Protein AF-A0A418MS48-F1 (afdb_monomer_lite)

Organism: NCBI:txid1894971

pLDDT: mean 90.33, std 14.95, range [36.72, 98.81]

Radius of gyration: 16.17 Å; chains: 1; bounding box: 48×40×37 Å

Structure (mmCIF, N/CA/C/O backbone):
data_AF-A0A418MS48-F1
#
_entry.id   AF-A0A418MS48-F1
#
loop_
_atom_site.group_PDB
_atom_site.id
_atom_site.type_symbol
_atom_site.label_atom_id
_atom_site.label_alt_id
_atom_site.label_comp_id
_atom_site.label_asym_id
_atom_site.label_entity_id
_atom_site.label_seq_id
_atom_site.pdbx_PDB_ins_code
_atom_site.Cartn_x
_atom_site.Cartn_y
_atom_site.Cartn_z
_atom_site.occupancy
_atom_site.B_iso_or_equiv
_atom_site.auth_seq_id
_atom_site.auth_comp_id
_atom_site.auth_asym_id
_atom_site.auth_atom_id
_atom_site.pdbx_PDB_model_num
ATOM 1 N N . MET A 1 1 ? -34.625 -25.930 -2.093 1.00 41.94 1 MET A N 1
ATOM 2 C CA . MET A 1 1 ? -34.255 -24.844 -1.168 1.00 41.94 1 MET A CA 1
ATOM 3 C C . MET A 1 1 ? -33.073 -25.351 -0.365 1.00 41.94 1 MET A C 1
ATOM 5 O O . MET A 1 1 ? -33.267 -26.166 0.522 1.00 41.94 1 MET A O 1
ATOM 9 N N . ALA A 1 2 ? -31.863 -24.991 -0.777 1.00 36.72 2 ALA A N 1
ATOM 10 C CA . ALA A 1 2 ? -30.638 -25.277 -0.045 1.00 36.72 2 ALA A CA 1
ATOM 11 C C . ALA A 1 2 ? -29.883 -23.952 0.003 1.00 36.72 2 ALA A C 1
ATOM 13 O O . ALA A 1 2 ? -29.543 -23.400 -1.042 1.00 36.72 2 ALA A O 1
ATOM 14 N N . VAL A 1 3 ? -29.773 -23.392 1.202 1.00 46.62 3 VAL A N 1
ATOM 15 C CA . VAL A 1 3 ? -28.839 -22.312 1.496 1.00 46.62 3 VAL A CA 1
ATOM 16 C C . VAL A 1 3 ? -27.505 -23.007 1.723 1.00 46.62 3 VAL A C 1
ATOM 18 O O . VAL A 1 3 ? -27.373 -23.801 2.649 1.00 46.62 3 VAL A O 1
ATOM 21 N N . GLU A 1 4 ? -26.568 -22.831 0.798 1.00 45.19 4 GLU A N 1
ATOM 22 C CA . GLU A 1 4 ? -25.198 -23.267 1.027 1.00 45.19 4 GLU A CA 1
ATOM 23 C C . GLU A 1 4 ? -24.602 -22.279 2.026 1.00 45.19 4 GLU A C 1
ATOM 25 O O . GLU A 1 4 ? -24.414 -21.103 1.714 1.00 45.19 4 GLU A O 1
ATOM 30 N N . ASP A 1 5 ? -24.415 -22.752 3.260 1.00 46.22 5 ASP A N 1
ATOM 31 C CA . ASP A 1 5 ? -23.626 -22.074 4.277 1.00 46.22 5 ASP A CA 1
ATOM 32 C C . ASP A 1 5 ? -22.228 -21.844 3.702 1.00 46.22 5 ASP A C 1
ATOM 34 O O . ASP A 1 5 ? -21.408 -22.759 3.587 1.00 46.22 5 ASP A O 1
ATOM 38 N N . ASP A 1 6 ? -22.003 -20.603 3.283 1.00 48.66 6 ASP A N 1
ATOM 39 C CA . ASP A 1 6 ? -20.732 -20.085 2.815 1.00 48.66 6 ASP A CA 1
ATOM 40 C C . ASP A 1 6 ? -19.738 -20.250 3.970 1.00 48.66 6 ASP A C 1
ATOM 42 O O . ASP A 1 6 ? -19.761 -19.519 4.967 1.00 48.66 6 ASP A O 1
ATOM 46 N N . VAL A 1 7 ? -18.915 -21.295 3.889 1.00 50.78 7 VAL A N 1
ATOM 47 C CA . VAL A 1 7 ? -17.804 -21.511 4.807 1.00 50.78 7 VAL A CA 1
ATOM 48 C C . VAL A 1 7 ? -16.913 -20.290 4.658 1.00 50.78 7 VAL A C 1
ATOM 50 O O . VAL A 1 7 ? -16.130 -20.198 3.712 1.00 50.78 7 VAL A O 1
ATOM 53 N N . VAL A 1 8 ? -17.042 -19.343 5.590 1.00 50.41 8 VAL A N 1
ATOM 54 C CA . VAL A 1 8 ? -16.130 -18.211 5.718 1.00 50.41 8 VAL A CA 1
ATOM 55 C C . VAL A 1 8 ? -14.737 -18.803 5.866 1.00 50.41 8 VAL A C 1
ATOM 57 O O . VAL A 1 8 ? -14.341 -19.294 6.921 1.00 50.41 8 VAL A O 1
ATOM 60 N N . SER A 1 9 ? -14.029 -18.809 4.744 1.00 45.00 9 SER A N 1
ATOM 61 C CA . SER A 1 9 ? -12.642 -19.191 4.582 1.00 45.00 9 SER A CA 1
ATOM 62 C C . SER A 1 9 ? -11.825 -18.430 5.626 1.00 45.00 9 SER A C 1
ATOM 64 O O . SER A 1 9 ? -11.515 -17.256 5.455 1.00 45.00 9 SER A O 1
ATOM 66 N N . THR A 1 10 ? -11.480 -19.088 6.735 1.00 51.47 10 THR A N 1
ATOM 67 C CA . THR A 1 10 ? -10.640 -18.542 7.819 1.00 51.47 10 THR A CA 1
ATOM 68 C C . THR A 1 10 ? -9.169 -18.422 7.409 1.00 51.47 10 THR A C 1
ATOM 70 O O . THR A 1 10 ? -8.277 -18.289 8.250 1.00 51.47 10 THR A O 1
ATOM 73 N N . PHE A 1 11 ? -8.883 -18.474 6.108 1.00 58.81 11 PHE A N 1
ATOM 74 C CA . PHE A 1 11 ? -7.546 -18.285 5.587 1.00 58.81 11 PHE A CA 1
ATOM 75 C C . PHE A 1 11 ? -7.120 -16.842 5.849 1.00 58.81 11 PHE A C 1
ATOM 77 O O . PHE A 1 11 ? -7.813 -15.890 5.495 1.00 58.81 11 PHE A O 1
ATOM 84 N N . ALA A 1 12 ? -5.954 -16.683 6.477 1.00 71.31 12 ALA A N 1
ATOM 85 C CA . ALA A 1 12 ? -5.342 -15.376 6.645 1.00 71.31 12 ALA A CA 1
ATOM 86 C C . ALA A 1 12 ? -5.249 -14.682 5.278 1.00 71.31 12 ALA A C 1
ATOM 88 O O . ALA A 1 12 ? -4.674 -15.239 4.340 1.00 71.31 12 ALA A O 1
ATOM 89 N N . ILE A 1 13 ? -5.785 -13.460 5.184 1.00 89.06 13 ILE A N 1
ATOM 90 C CA . ILE A 1 13 ? -5.845 -12.686 3.933 1.00 89.06 13 ILE A CA 1
ATOM 91 C C . ILE A 1 13 ? -4.447 -12.535 3.308 1.00 89.06 13 ILE A C 1
ATOM 93 O O . ILE A 1 13 ? -4.293 -12.496 2.086 1.00 89.06 13 ILE A O 1
ATOM 97 N N . TRP A 1 14 ? -3.408 -12.489 4.147 1.00 96.00 14 TRP A N 1
ATOM 98 C CA . TRP A 1 14 ? -2.008 -12.424 3.739 1.00 96.00 14 TRP A CA 1
ATOM 99 C C . TRP A 1 14 ? -1.265 -13.713 4.074 1.00 96.00 14 TRP A C 1
ATOM 101 O O . TRP A 1 14 ? -1.301 -14.193 5.210 1.00 96.00 14 TRP A O 1
ATOM 111 N N . ALA A 1 15 ? -0.502 -14.224 3.106 1.00 95.88 15 ALA A N 1
ATOM 112 C CA . ALA A 1 15 ? 0.359 -15.374 3.331 1.00 95.88 15 ALA A CA 1
ATOM 113 C C . ALA A 1 15 ? 1.467 -15.052 4.348 1.00 95.88 15 ALA A C 1
ATOM 115 O O . ALA A 1 15 ? 2.024 -13.952 4.378 1.00 95.88 15 ALA A O 1
ATOM 116 N N . ALA A 1 16 ? 1.830 -16.044 5.164 1.00 94.56 16 ALA A N 1
ATOM 117 C CA . ALA A 1 16 ? 2.825 -15.871 6.216 1.00 94.56 16 ALA A CA 1
ATOM 118 C C . ALA A 1 16 ? 4.185 -15.403 5.668 1.00 94.56 16 ALA A C 1
ATOM 120 O O . ALA A 1 16 ? 4.686 -15.930 4.669 1.00 94.56 16 ALA A O 1
ATOM 121 N N . CYS A 1 17 ? 4.812 -14.462 6.369 1.00 95.94 17 CYS A N 1
ATOM 122 C CA . CYS A 1 17 ? 6.149 -13.967 6.071 1.00 95.94 17 CYS A CA 1
ATOM 123 C C . CYS A 1 17 ? 6.954 -13.825 7.369 1.00 95.94 17 CYS A C 1
ATOM 125 O O . CYS A 1 17 ? 6.790 -12.851 8.104 1.00 95.94 17 CYS A O 1
ATOM 127 N N . GLY A 1 18 ? 7.789 -14.823 7.668 1.00 91.94 18 GLY A N 1
ATOM 128 C CA . GLY A 1 18 ? 8.686 -14.823 8.827 1.00 91.94 18 GLY A CA 1
ATOM 129 C C . GLY A 1 18 ? 10.006 -14.113 8.530 1.00 91.94 18 GLY A C 1
ATOM 130 O O . GLY A 1 18 ? 10.244 -13.689 7.404 1.00 91.94 18 GLY A O 1
ATOM 131 N N . ILE A 1 19 ? 10.898 -14.001 9.515 1.00 89.44 19 ILE A N 1
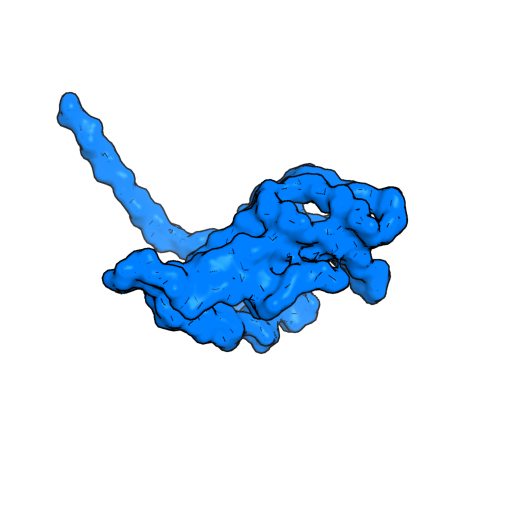ATOM 132 C CA . ILE A 1 19 ? 12.186 -13.291 9.366 1.00 89.44 19 ILE A CA 1
ATOM 133 C C . ILE A 1 19 ? 13.095 -13.955 8.315 1.00 89.44 19 ILE A C 1
ATOM 135 O O . ILE A 1 19 ? 13.715 -13.256 7.523 1.00 89.44 19 ILE A O 1
ATOM 139 N N . LEU A 1 20 ? 13.111 -15.290 8.256 1.00 93.50 20 LEU A N 1
ATOM 140 C CA . LEU A 1 20 ? 13.964 -16.071 7.345 1.00 93.50 20 LEU A CA 1
ATOM 141 C C . LEU A 1 20 ? 13.296 -16.430 6.010 1.00 93.50 20 LEU A C 1
ATOM 143 O O . LEU A 1 20 ? 13.895 -17.093 5.172 1.00 93.50 20 LEU A O 1
ATOM 147 N N . THR A 1 21 ? 12.032 -16.048 5.814 1.00 97.06 21 THR A N 1
ATOM 148 C CA . THR A 1 21 ? 11.315 -16.347 4.570 1.00 97.06 21 THR A CA 1
ATOM 149 C C . THR A 1 21 ? 11.987 -15.653 3.378 1.00 97.06 21 THR A C 1
ATOM 151 O O . THR A 1 21 ? 12.516 -14.553 3.517 1.00 97.06 21 THR A O 1
ATOM 154 N N . ASP A 1 22 ? 11.954 -16.261 2.195 1.00 97.88 22 ASP A N 1
ATOM 155 C CA . ASP A 1 22 ? 12.503 -15.630 0.994 1.00 97.88 22 ASP A CA 1
ATOM 156 C C . ASP A 1 22 ? 11.914 -14.222 0.759 1.00 97.88 22 ASP A C 1
ATOM 158 O O . ASP A 1 22 ? 10.706 -14.003 0.896 1.00 97.88 22 ASP A O 1
ATOM 162 N N . ASN A 1 23 ? 12.766 -13.257 0.396 1.00 98.25 23 ASN A N 1
ATOM 163 C CA . ASN A 1 23 ? 12.368 -11.857 0.203 1.00 98.25 23 ASN A CA 1
ATOM 164 C C . ASN A 1 23 ? 11.360 -11.691 -0.942 1.00 98.25 23 ASN A C 1
ATOM 166 O O . ASN A 1 23 ? 10.565 -10.747 -0.942 1.00 98.25 23 ASN A O 1
ATOM 170 N N . HIS A 1 24 ? 11.381 -12.591 -1.922 1.00 98.12 24 HIS A N 1
ATOM 171 C CA . HIS A 1 24 ? 10.518 -12.545 -3.088 1.00 98.12 24 HIS A CA 1
ATOM 172 C C . HIS A 1 24 ? 9.254 -13.396 -2.956 1.00 98.12 24 HIS A C 1
ATOM 174 O O . HIS A 1 24 ? 8.403 -13.313 -3.851 1.00 98.12 24 HIS A O 1
ATOM 180 N N . LYS A 1 25 ? 9.079 -14.128 -1.845 1.00 98.38 25 LYS A N 1
ATOM 181 C CA . LYS A 1 25 ? 7.838 -14.849 -1.552 1.00 98.38 25 LYS A CA 1
ATOM 182 C C . LYS A 1 25 ? 6.651 -13.888 -1.602 1.00 98.38 25 LYS A C 1
ATOM 184 O O . LYS A 1 25 ? 6.660 -12.828 -0.970 1.00 98.38 25 LYS A O 1
ATOM 189 N N . LEU A 1 26 ? 5.622 -14.281 -2.347 1.00 98.38 26 LEU A N 1
ATOM 190 C CA . LEU A 1 26 ? 4.363 -13.556 -2.424 1.00 98.38 26 LEU A CA 1
ATOM 191 C C . LEU A 1 26 ? 3.635 -13.609 -1.073 1.00 98.38 26 LEU A C 1
ATOM 193 O O . LEU A 1 26 ? 3.459 -14.680 -0.494 1.00 98.38 26 LEU A O 1
ATOM 197 N N . VAL A 1 27 ? 3.207 -12.441 -0.601 1.00 98.31 27 VAL A N 1
ATOM 198 C CA . VAL A 1 27 ? 2.328 -12.282 0.565 1.00 98.31 27 VAL A CA 1
ATOM 199 C C . VAL A 1 27 ? 0.890 -12.108 0.096 1.00 98.31 27 VAL A C 1
ATOM 201 O O . VAL A 1 27 ? -0.006 -12.791 0.587 1.00 98.31 27 VAL A O 1
ATOM 204 N N . ARG A 1 28 ? 0.682 -11.214 -0.876 1.00 98.31 28 ARG A N 1
ATOM 205 C CA . ARG A 1 28 ? -0.629 -10.890 -1.442 1.00 98.31 28 ARG A CA 1
ATOM 206 C C . ARG A 1 28 ? -0.472 -10.247 -2.819 1.00 98.31 28 ARG A C 1
ATOM 208 O O . ARG A 1 28 ? 0.443 -9.455 -3.033 1.00 98.31 28 ARG A O 1
ATOM 215 N N . ALA A 1 29 ? -1.366 -10.570 -3.744 1.00 98.25 29 ALA A N 1
ATOM 216 C CA . ALA A 1 29 ? -1.481 -9.905 -5.040 1.00 98.25 29 ALA A CA 1
ATOM 217 C C . ALA A 1 29 ? -2.718 -8.998 -5.051 1.00 98.25 29 ALA A C 1
ATOM 219 O O . ALA A 1 29 ? -3.772 -9.420 -4.583 1.00 98.25 29 ALA A O 1
ATOM 220 N N . PHE A 1 30 ? -2.602 -7.790 -5.600 1.00 98.44 30 PHE A N 1
ATOM 221 C CA . PHE A 1 30 ? -3.685 -6.807 -5.686 1.00 98.44 30 PHE A CA 1
ATOM 222 C C . PHE A 1 30 ? -3.923 -6.386 -7.132 1.00 98.44 30 PHE A C 1
ATOM 224 O O . PHE A 1 30 ? -2.969 -6.109 -7.864 1.00 98.44 30 PHE A O 1
ATOM 231 N N . SER A 1 31 ? -5.189 -6.282 -7.529 1.00 97.88 31 SER A N 1
ATOM 232 C CA . SER A 1 31 ? -5.568 -5.625 -8.780 1.00 97.88 31 SER A CA 1
ATOM 233 C C . SER A 1 31 ? -5.277 -4.129 -8.692 1.00 97.88 31 SER A C 1
ATOM 235 O O . SER A 1 31 ? -5.515 -3.496 -7.667 1.00 97.88 31 SER A O 1
ATOM 237 N N . ARG A 1 32 ? -4.754 -3.558 -9.774 1.00 96.62 32 ARG A N 1
ATOM 238 C CA . ARG A 1 32 ? -4.337 -2.160 -9.861 1.00 96.62 32 ARG A CA 1
ATOM 239 C C . ARG A 1 32 ? -4.824 -1.538 -11.167 1.00 96.62 32 ARG A C 1
ATOM 241 O O . ARG A 1 32 ? -4.600 -2.091 -12.247 1.00 96.62 32 ARG A O 1
ATOM 248 N N . LYS A 1 33 ? -5.418 -0.350 -11.075 1.00 94.44 33 LYS A N 1
ATOM 249 C CA . LYS A 1 33 ? -5.754 0.512 -12.215 1.00 94.44 33 LYS A CA 1
ATOM 250 C C . LYS A 1 33 ? -4.484 1.077 -12.861 1.00 94.44 33 LYS A C 1
ATOM 252 O O . LYS A 1 33 ? -3.418 1.128 -12.252 1.00 94.44 33 LYS A O 1
ATOM 257 N N . ALA A 1 34 ? -4.569 1.511 -14.114 1.00 90.69 34 ALA A N 1
ATOM 258 C CA . ALA A 1 34 ? -3.430 2.168 -14.746 1.00 90.69 34 ALA A CA 1
ATOM 259 C C . ALA A 1 34 ? -3.070 3.467 -13.996 1.00 90.69 34 ALA A C 1
ATOM 261 O O . ALA A 1 34 ? -3.952 4.286 -13.735 1.00 90.69 34 ALA A O 1
ATOM 262 N N . ALA A 1 35 ? -1.784 3.682 -13.696 1.00 86.12 35 ALA A N 1
ATOM 263 C CA . ALA A 1 35 ? -1.295 4.986 -13.265 1.00 86.12 35 ALA A CA 1
ATOM 264 C C . ALA A 1 35 ? -1.203 5.889 -14.490 1.00 86.12 35 ALA A C 1
ATOM 266 O O . ALA A 1 35 ? -0.235 5.831 -15.250 1.00 86.12 35 ALA A O 1
ATOM 267 N N . ARG A 1 36 ? -2.210 6.735 -14.681 1.00 75.19 36 ARG A N 1
ATOM 268 C CA . ARG A 1 36 ? -2.061 7.937 -15.498 1.00 75.19 36 ARG A CA 1
ATOM 269 C C . ARG A 1 36 ? -1.662 9.040 -14.531 1.00 75.19 36 ARG A C 1
ATOM 271 O O . ARG A 1 36 ? -2.427 9.367 -13.630 1.00 75.19 36 ARG A O 1
ATOM 278 N N . THR A 1 37 ? -0.427 9.507 -14.633 1.00 64.00 37 THR A N 1
ATOM 279 C CA . THR A 1 37 ? 0.091 10.513 -13.708 1.00 64.00 37 THR A CA 1
ATOM 280 C C . THR A 1 37 ? -0.527 11.865 -14.045 1.00 64.00 37 THR A C 1
ATOM 282 O O . THR A 1 37 ? -0.669 12.219 -15.213 1.00 64.00 37 THR A O 1
ATOM 285 N N . THR A 1 38 ? -0.888 12.639 -13.023 1.00 61.00 38 THR A N 1
ATOM 286 C CA . THR A 1 38 ? -1.209 14.068 -13.194 1.00 61.00 38 THR A CA 1
ATOM 287 C C . THR A 1 38 ? 0.052 14.938 -13.189 1.00 61.00 38 THR A C 1
ATOM 289 O O . THR A 1 38 ? -0.001 16.121 -13.503 1.00 61.00 38 THR A O 1
ATOM 292 N N . SER A 1 39 ? 1.187 14.357 -12.795 1.00 53.91 39 SER A N 1
ATOM 293 C CA . SER A 1 39 ? 2.498 14.991 -12.693 1.00 53.91 39 SER A CA 1
ATOM 294 C C . SER A 1 39 ? 3.594 13.938 -12.916 1.00 53.91 39 SER A C 1
ATOM 296 O O . SER A 1 39 ? 3.690 12.964 -12.167 1.00 53.91 39 SER A O 1
ATOM 298 N N . GLY A 1 40 ? 4.404 14.093 -13.969 1.00 57.31 40 GLY A N 1
ATOM 299 C CA . GLY A 1 40 ? 5.544 13.215 -14.278 1.00 57.31 40 GLY A CA 1
ATOM 300 C C . GLY A 1 40 ? 5.734 12.937 -15.778 1.00 57.31 40 GLY A C 1
ATOM 301 O O . GLY A 1 40 ? 4.883 13.330 -16.575 1.00 57.31 40 GLY A O 1
ATOM 302 N N . PRO A 1 41 ? 6.841 12.274 -16.177 1.00 55.53 41 PRO A N 1
ATOM 303 C CA . PRO A 1 41 ? 7.104 11.920 -17.570 1.00 55.53 41 PRO A CA 1
ATOM 304 C C . PRO A 1 41 ? 6.012 10.995 -18.129 1.00 55.53 41 PRO A C 1
ATOM 306 O O . PRO A 1 41 ? 5.432 10.216 -17.364 1.00 55.53 41 PRO A O 1
ATOM 309 N N . PRO A 1 42 ? 5.745 11.031 -19.447 1.00 52.19 42 PRO A N 1
ATOM 310 C CA . PRO A 1 42 ? 4.831 10.099 -20.091 1.00 52.19 42 PRO A CA 1
ATOM 311 C C . PRO A 1 42 ? 5.378 8.673 -19.969 1.00 52.19 42 PRO A C 1
ATOM 313 O O . PRO A 1 42 ? 6.263 8.236 -20.694 1.00 52.19 42 PRO A O 1
ATOM 316 N N . GLY A 1 43 ? 4.837 7.955 -18.998 1.00 59.31 43 GLY A N 1
ATOM 317 C CA . GLY A 1 43 ? 5.103 6.560 -18.715 1.00 59.31 43 GLY A CA 1
ATOM 318 C C . GLY A 1 43 ? 3.992 6.125 -17.786 1.00 59.31 43 GLY A C 1
ATOM 319 O O . GLY A 1 43 ? 4.003 6.445 -16.599 1.00 59.31 43 GLY A O 1
ATOM 320 N N . SER A 1 44 ? 2.950 5.507 -18.333 1.00 74.56 44 SER A N 1
ATOM 321 C CA . SER A 1 44 ? 1.861 5.002 -17.509 1.00 74.56 44 SER A CA 1
ATOM 322 C C . SER A 1 44 ? 2.256 3.646 -16.958 1.00 74.56 44 SER A C 1
ATOM 324 O O . SER A 1 44 ? 2.577 2.742 -17.732 1.00 74.56 44 SER A O 1
ATOM 326 N N . LEU A 1 45 ? 2.156 3.464 -15.645 1.00 87.56 45 LEU A N 1
ATOM 327 C CA . LEU A 1 45 ? 2.119 2.123 -15.083 1.00 87.56 45 LEU A CA 1
ATOM 328 C C . LEU A 1 45 ? 0.827 1.468 -15.597 1.00 87.56 45 LEU A C 1
ATOM 330 O O . LEU A 1 45 ? -0.253 1.964 -15.267 1.00 87.56 45 LEU A O 1
ATOM 334 N N . PRO A 1 46 ? 0.872 0.405 -16.416 1.00 90.12 46 PRO A N 1
ATOM 335 C CA . PRO A 1 46 ? -0.350 -0.177 -16.945 1.00 90.12 46 PRO A CA 1
ATOM 336 C C . PRO A 1 46 ? -1.186 -0.787 -15.817 1.00 90.12 46 PRO A C 1
ATOM 338 O O . PRO A 1 46 ? -0.667 -1.159 -14.749 1.00 90.12 46 PRO A O 1
ATOM 341 N N . ALA A 1 47 ? -2.486 -0.908 -16.087 1.00 93.75 47 ALA A N 1
ATOM 342 C CA . ALA A 1 47 ? -3.367 -1.715 -15.260 1.00 93.75 47 ALA A CA 1
ATOM 343 C C . ALA A 1 47 ? -2.840 -3.158 -15.195 1.00 93.75 47 ALA A C 1
ATOM 345 O O . ALA A 1 47 ? -2.136 -3.622 -16.097 1.00 93.75 47 ALA A O 1
ATOM 346 N N . GLY A 1 48 ? -3.143 -3.854 -14.109 1.00 95.56 48 GLY A N 1
ATOM 347 C CA . GLY A 1 48 ? -2.692 -5.224 -13.895 1.00 95.56 48 GLY A CA 1
ATOM 348 C C . GLY A 1 48 ? -2.554 -5.533 -12.416 1.00 95.56 48 GLY A C 1
ATOM 349 O O . GLY A 1 48 ? -3.329 -5.042 -11.604 1.00 95.56 48 GLY A O 1
ATOM 350 N N . THR A 1 49 ? -1.552 -6.330 -12.063 1.00 97.69 49 THR A N 1
ATOM 351 C CA . THR A 1 49 ? -1.348 -6.791 -10.687 1.00 97.69 49 THR A CA 1
ATOM 352 C C . THR A 1 49 ? -0.138 -6.119 -10.044 1.00 97.69 49 THR A C 1
ATOM 354 O O . THR A 1 49 ? 0.923 -5.997 -10.664 1.00 97.69 49 THR A O 1
ATOM 357 N N . SER A 1 50 ? -0.293 -5.716 -8.783 1.00 98.44 50 SER A N 1
ATOM 358 C CA . SER A 1 50 ? 0.807 -5.366 -7.883 1.00 98.44 50 SER A CA 1
ATOM 359 C C . SER A 1 50 ? 0.990 -6.452 -6.836 1.00 98.44 50 SER A C 1
ATOM 361 O O . SER A 1 50 ? 0.028 -6.853 -6.184 1.00 98.44 50 SER A O 1
ATOM 363 N N . ASN A 1 51 ? 2.226 -6.885 -6.618 1.00 98.62 51 ASN A N 1
ATOM 364 C CA . ASN A 1 51 ? 2.526 -7.909 -5.622 1.00 98.62 51 ASN A CA 1
ATOM 365 C C . ASN A 1 51 ? 3.096 -7.278 -4.353 1.00 98.62 51 ASN A C 1
ATOM 367 O O . ASN A 1 51 ? 4.123 -6.597 -4.398 1.00 98.62 51 ASN A O 1
ATOM 371 N N . LEU A 1 52 ? 2.474 -7.557 -3.211 1.00 98.75 52 LEU A N 1
ATOM 372 C CA . LEU A 1 52 ? 3.115 -7.432 -1.913 1.00 98.75 52 LEU A CA 1
ATOM 373 C C . LEU A 1 52 ? 3.940 -8.697 -1.693 1.00 98.75 52 LEU A C 1
ATOM 375 O O . LEU A 1 52 ? 3.398 -9.795 -1.564 1.00 98.75 52 LEU A O 1
ATOM 379 N N . LYS A 1 53 ? 5.261 -8.547 -1.685 1.00 98.69 53 LYS A N 1
ATOM 380 C CA . LYS A 1 53 ? 6.195 -9.628 -1.357 1.00 98.69 53 LYS A CA 1
ATOM 381 C C . LYS A 1 53 ? 6.708 -9.455 0.067 1.00 98.69 53 LYS A C 1
ATOM 383 O O . LYS A 1 53 ? 6.579 -8.373 0.644 1.00 98.69 53 LYS A O 1
ATOM 388 N N . CYS A 1 54 ? 7.316 -10.506 0.607 1.00 98.50 54 CYS A N 1
ATOM 389 C CA . CYS A 1 54 ? 7.944 -10.486 1.926 1.00 98.50 54 CYS A CA 1
ATOM 390 C C . CYS A 1 54 ? 8.856 -9.267 2.118 1.00 98.50 54 CYS A C 1
ATOM 392 O O . CYS A 1 54 ? 8.739 -8.543 3.108 1.00 98.50 54 CYS A O 1
ATOM 394 N N . GLY A 1 55 ? 9.702 -9.000 1.126 1.00 98.19 55 GLY A N 1
ATOM 395 C CA . GLY A 1 55 ? 10.526 -7.806 1.069 1.00 98.19 55 GLY A CA 1
ATOM 396 C C . GLY A 1 55 ? 11.644 -7.788 2.103 1.00 98.19 55 GLY A C 1
ATOM 397 O O . GLY A 1 55 ? 12.125 -8.826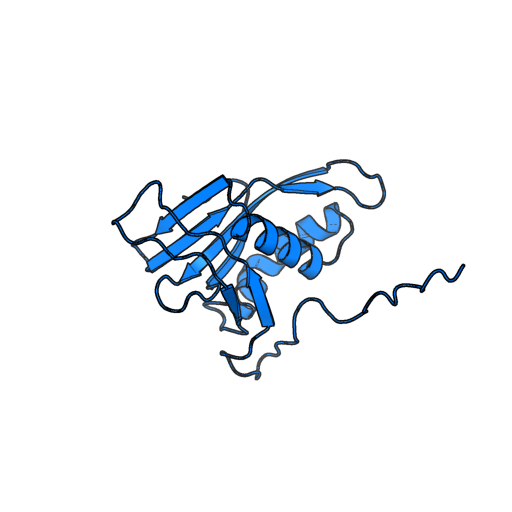 2.540 1.00 98.19 55 GLY A O 1
ATOM 398 N N . SER A 1 56 ? 12.077 -6.603 2.501 1.00 97.94 56 SER A N 1
ATOM 399 C CA . SER A 1 56 ? 13.059 -6.397 3.566 1.00 97.94 56 SER A CA 1
ATOM 400 C C . SER A 1 56 ? 12.608 -5.249 4.462 1.00 97.94 56 SER A C 1
ATOM 402 O O . SER A 1 56 ? 11.529 -4.695 4.296 1.00 97.94 56 SER A O 1
ATOM 404 N N . GLU A 1 57 ? 13.442 -4.826 5.400 1.00 96.88 57 GLU A N 1
ATOM 405 C CA . GLU A 1 57 ? 13.167 -3.619 6.184 1.00 96.88 57 GLU A CA 1
ATOM 406 C C . GLU A 1 57 ? 13.040 -2.340 5.337 1.00 96.88 57 GLU A C 1
ATOM 408 O O . GLU A 1 57 ? 12.537 -1.330 5.828 1.00 96.88 57 GLU A O 1
ATOM 413 N N . LYS A 1 58 ? 13.491 -2.373 4.074 1.00 96.88 58 LYS A N 1
ATOM 414 C CA . LYS A 1 58 ? 13.473 -1.239 3.138 1.00 96.88 58 LYS A CA 1
ATOM 415 C C . LYS A 1 58 ? 12.322 -1.281 2.126 1.00 96.88 58 LYS A C 1
ATOM 417 O O . LYS A 1 58 ? 12.084 -0.272 1.474 1.00 96.88 58 LYS A O 1
ATOM 422 N N . TRP A 1 59 ? 11.646 -2.420 1.946 1.00 98.25 59 TRP A N 1
ATOM 423 C CA . TRP A 1 59 ? 10.516 -2.545 1.016 1.00 98.25 59 TRP A CA 1
ATOM 424 C C . TRP A 1 59 ? 9.609 -3.747 1.329 1.00 98.25 59 TRP A C 1
ATOM 426 O O . TRP A 1 59 ? 10.035 -4.706 1.962 1.00 98.25 59 TRP A O 1
ATOM 436 N N . GLY A 1 60 ? 8.376 -3.745 0.827 1.00 98.44 60 GLY A N 1
ATOM 437 C CA . GLY A 1 60 ? 7.438 -4.865 0.927 1.00 98.44 60 GLY A CA 1
ATOM 438 C C . GLY A 1 60 ? 6.824 -5.034 2.318 1.00 98.44 60 GLY A C 1
ATOM 439 O O . GLY A 1 60 ? 6.764 -4.098 3.115 1.00 98.44 60 GLY A O 1
ATOM 440 N N . TYR A 1 61 ? 6.345 -6.244 2.612 1.00 98.56 61 TYR A N 1
ATOM 441 C CA . TYR A 1 61 ? 5.614 -6.543 3.847 1.00 98.56 61 TYR A CA 1
ATOM 442 C C . TYR A 1 61 ? 6.432 -6.235 5.107 1.00 98.56 61 TYR A C 1
ATOM 444 O O . TYR A 1 61 ? 5.930 -5.593 6.026 1.00 98.56 61 TYR A O 1
ATOM 452 N N . ARG A 1 62 ? 7.709 -6.631 5.148 1.00 98.50 62 ARG A N 1
ATOM 453 C CA . ARG A 1 62 ? 8.575 -6.377 6.313 1.00 98.50 62 ARG A CA 1
ATOM 454 C C . ARG A 1 62 ? 8.802 -4.892 6.567 1.00 98.50 62 ARG A C 1
ATOM 456 O O . ARG A 1 62 ? 8.895 -4.491 7.721 1.00 98.50 62 ARG A O 1
ATOM 463 N N . HIS A 1 63 ? 8.843 -4.075 5.522 1.00 98.44 63 HIS A N 1
ATOM 464 C CA . HIS A 1 63 ? 8.948 -2.629 5.664 1.00 98.44 63 HIS A CA 1
ATOM 465 C C . HIS A 1 63 ? 7.667 -2.011 6.232 1.00 98.44 63 HIS A C 1
ATOM 467 O O . HIS A 1 63 ? 7.759 -1.152 7.108 1.00 98.44 63 HIS A O 1
ATOM 473 N N . ILE A 1 64 ? 6.492 -2.485 5.797 1.00 98.56 64 ILE A N 1
ATOM 474 C CA . ILE A 1 64 ? 5.198 -2.089 6.376 1.00 98.56 64 ILE A CA 1
ATOM 475 C C . ILE A 1 64 ? 5.159 -2.459 7.857 1.00 98.56 64 ILE A C 1
ATOM 477 O O . ILE A 1 64 ? 4.866 -1.612 8.692 1.00 98.56 64 ILE A O 1
ATOM 481 N N . VAL A 1 65 ? 5.516 -3.697 8.201 1.00 98.00 65 VAL A N 1
ATOM 482 C CA . VAL A 1 65 ? 5.529 -4.141 9.599 1.00 98.00 65 VAL A CA 1
ATOM 483 C C . VAL A 1 65 ? 6.512 -3.312 10.430 1.00 98.00 65 VAL A C 1
ATOM 485 O O . VAL A 1 65 ? 6.157 -2.826 11.497 1.00 98.00 65 VAL A O 1
ATOM 488 N N . LYS A 1 66 ? 7.734 -3.095 9.938 1.00 98.06 66 LYS A N 1
ATOM 489 C CA . LYS A 1 66 ? 8.762 -2.368 10.688 1.00 98.06 66 LYS A CA 1
ATOM 490 C C . LYS A 1 66 ? 8.408 -0.899 10.925 1.00 98.06 66 LYS A C 1
ATOM 492 O O . LYS A 1 66 ? 8.656 -0.397 12.014 1.00 98.06 66 LYS A O 1
ATOM 497 N N . ASN A 1 67 ? 7.879 -0.207 9.916 1.00 98.44 67 ASN A N 1
ATOM 498 C CA . ASN A 1 67 ? 7.757 1.256 9.951 1.00 98.44 67 ASN A CA 1
ATOM 499 C C . ASN A 1 67 ? 6.314 1.755 10.109 1.00 98.44 67 ASN A C 1
ATOM 501 O O . ASN A 1 67 ? 6.110 2.906 10.484 1.00 98.44 67 ASN A O 1
ATOM 505 N N . HIS A 1 68 ? 5.318 0.910 9.831 1.00 98.50 68 HIS A N 1
ATOM 506 C CA . HIS A 1 68 ? 3.915 1.319 9.714 1.00 98.50 68 HIS A CA 1
ATOM 507 C C . HIS A 1 68 ? 2.934 0.423 10.481 1.00 98.50 68 HIS A C 1
ATOM 509 O O . HIS A 1 68 ? 1.743 0.731 10.502 1.00 98.50 68 HIS A O 1
ATOM 515 N N . LEU A 1 69 ? 3.394 -0.644 11.154 1.00 98.19 69 LEU A N 1
ATOM 516 C CA . LEU A 1 69 ? 2.508 -1.527 11.925 1.00 98.19 69 LEU A CA 1
ATOM 517 C C . LEU A 1 69 ? 1.709 -0.751 12.970 1.00 98.19 69 LEU A C 1
ATOM 519 O O . LEU A 1 69 ? 0.493 -0.871 13.005 1.00 98.19 69 LEU A O 1
ATOM 523 N N . SER A 1 70 ? 2.372 0.091 13.766 1.00 98.44 70 SER A N 1
ATOM 524 C CA . SER A 1 70 ? 1.694 0.855 14.821 1.00 98.44 70 SER A CA 1
ATOM 525 C C . SER A 1 70 ? 0.596 1.770 14.266 1.00 98.44 70 SER A C 1
ATOM 527 O O . SER A 1 70 ? -0.448 1.923 14.893 1.00 98.44 70 SER A O 1
ATOM 529 N N . GLN A 1 71 ? 0.785 2.335 13.069 1.00 98.38 71 GLN A N 1
ATOM 530 C CA . GLN A 1 71 ? -0.231 3.169 12.422 1.00 98.38 71 GLN A CA 1
ATOM 531 C C . GLN A 1 71 ? -1.457 2.332 12.039 1.00 98.38 71 GLN A C 1
ATOM 533 O O . GLN A 1 71 ? -2.581 2.698 12.378 1.00 98.38 71 GLN A O 1
ATOM 538 N N . TRP A 1 72 ? -1.232 1.178 11.405 1.00 98.38 72 TRP A N 1
ATOM 539 C CA . TRP A 1 72 ? -2.305 0.252 11.047 1.00 98.38 72 TRP A CA 1
ATOM 540 C C . TRP A 1 72 ? -3.020 -0.328 12.270 1.00 98.38 72 TRP A C 1
ATOM 542 O O . TRP A 1 72 ? -4.241 -0.420 12.266 1.00 98.38 72 TRP A O 1
ATOM 552 N N . GLU A 1 73 ? -2.295 -0.692 13.329 1.00 98.31 73 GLU A N 1
ATOM 553 C CA . GLU A 1 73 ? -2.884 -1.220 14.564 1.00 98.31 73 GLU A CA 1
ATOM 554 C C . GLU A 1 73 ? -3.712 -0.176 15.311 1.00 98.31 73 GLU A C 1
ATOM 556 O O . GLU A 1 73 ? -4.759 -0.512 15.865 1.00 98.31 73 GLU A O 1
ATOM 561 N N . ASN A 1 74 ? -3.277 1.085 15.328 1.00 97.31 74 ASN A N 1
ATOM 562 C CA . ASN A 1 74 ? -4.038 2.162 15.955 1.00 97.31 74 ASN A CA 1
ATOM 563 C C . ASN A 1 74 ? -5.362 2.402 15.222 1.00 97.31 74 ASN A C 1
ATOM 565 O O . ASN A 1 74 ? -6.411 2.449 15.864 1.00 97.31 74 ASN A O 1
ATOM 569 N N . ASP A 1 75 ? -5.326 2.489 13.893 1.00 97.50 75 ASP A N 1
ATOM 570 C CA . ASP A 1 75 ? -6.528 2.685 13.080 1.00 97.50 75 ASP A CA 1
ATOM 571 C C . ASP A 1 75 ? -7.461 1.460 13.144 1.00 97.50 75 ASP A C 1
ATOM 573 O O . ASP A 1 75 ? -8.669 1.607 13.333 1.00 97.50 75 ASP A O 1
ATOM 577 N N . ALA A 1 76 ? -6.909 0.244 13.101 1.00 96.62 76 ALA A N 1
ATOM 578 C CA . ALA A 1 76 ? -7.691 -0.985 13.209 1.00 96.62 76 ALA A CA 1
ATOM 579 C C . ALA A 1 76 ? -8.341 -1.147 14.588 1.00 96.62 76 ALA A C 1
ATOM 581 O O . ALA A 1 76 ? -9.480 -1.593 14.685 1.00 96.62 76 ALA A O 1
ATOM 582 N N . ARG A 1 77 ? -7.672 -0.723 15.668 1.00 95.69 77 ARG A N 1
ATOM 583 C CA . ARG A 1 77 ? -8.261 -0.707 17.016 1.00 95.69 77 ARG A CA 1
ATOM 584 C C . ARG A 1 77 ? -9.470 0.222 17.099 1.00 95.69 77 ARG A C 1
ATOM 586 O O . ARG A 1 77 ? -10.450 -0.133 17.747 1.00 95.69 77 ARG A O 1
ATOM 593 N N . ILE A 1 78 ? -9.395 1.389 16.459 1.00 92.19 78 ILE A N 1
ATOM 594 C CA . ILE A 1 78 ? -10.489 2.369 16.416 1.00 92.19 78 ILE A CA 1
ATOM 595 C C . ILE A 1 78 ? -11.696 1.796 15.657 1.00 92.19 78 ILE A C 1
ATOM 597 O O . ILE A 1 78 ? -12.827 1.901 16.126 1.00 92.19 78 ILE A O 1
ATOM 601 N N . GLU A 1 79 ? -11.452 1.145 14.520 1.00 93.19 79 GLU A N 1
ATOM 602 C CA . GLU A 1 79 ? -12.486 0.472 13.725 1.00 93.19 79 GLU A CA 1
ATOM 603 C C . GLU A 1 79 ? -12.980 -0.849 14.360 1.00 93.19 79 GLU A C 1
ATOM 605 O O . GLU A 1 79 ? -14.081 -1.312 14.071 1.00 93.19 79 GLU A O 1
ATOM 610 N N . GLY A 1 80 ? -12.211 -1.458 15.265 1.00 93.00 80 GLY A N 1
ATOM 611 C CA . GLY A 1 80 ? -12.521 -2.772 15.834 1.00 93.00 80 GLY A CA 1
ATOM 612 C C . GLY A 1 80 ? -12.232 -3.926 14.865 1.00 93.00 80 GLY A C 1
ATOM 613 O O . GLY A 1 80 ? -13.006 -4.879 14.792 1.00 93.00 80 GLY A O 1
ATOM 614 N N . SER A 1 81 ? -11.142 -3.839 14.100 1.00 92.50 81 SER A N 1
ATOM 615 C CA . SER A 1 81 ? -10.706 -4.830 13.108 1.00 92.50 81 SER A CA 1
ATOM 616 C C . SER A 1 81 ? -9.278 -5.336 13.358 1.00 92.50 81 SER A C 1
ATOM 618 O O . SER A 1 81 ? -8.560 -4.854 14.237 1.00 92.50 81 SER A O 1
ATOM 620 N N . ASN A 1 82 ? -8.850 -6.342 12.586 1.00 94.38 82 ASN A N 1
ATOM 621 C CA . ASN A 1 82 ? -7.443 -6.721 12.513 1.00 94.38 82 ASN A CA 1
ATOM 622 C C . ASN A 1 82 ? -6.681 -5.737 11.613 1.00 94.38 82 ASN A C 1
ATOM 624 O O . ASN A 1 82 ? -7.172 -5.354 10.551 1.00 94.38 82 ASN A O 1
ATOM 628 N N . TRP A 1 83 ? -5.447 -5.386 11.986 1.00 96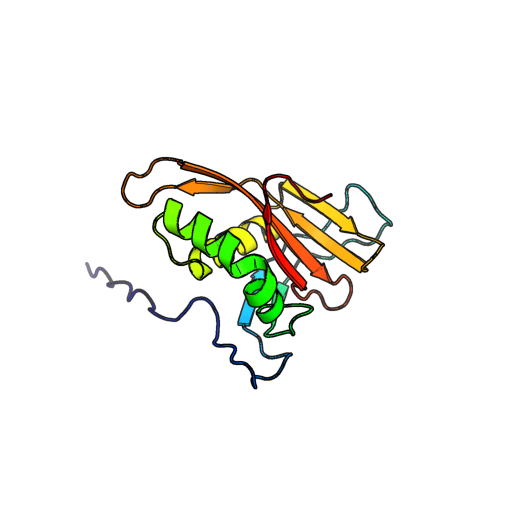.38 83 TRP A N 1
ATOM 629 C CA . TRP A 1 83 ? -4.622 -4.470 11.193 1.00 96.38 83 TRP A CA 1
ATOM 630 C C . TRP A 1 83 ? -4.390 -4.960 9.760 1.00 96.38 83 TRP A C 1
ATOM 632 O O . TRP A 1 83 ? -4.321 -4.140 8.847 1.00 96.38 83 TRP A O 1
ATOM 642 N N . ARG A 1 84 ? -4.295 -6.283 9.542 1.00 96.88 84 ARG A N 1
ATOM 643 C CA . ARG A 1 84 ? -4.130 -6.857 8.200 1.00 96.88 84 ARG A CA 1
ATOM 644 C C . ARG A 1 84 ? -5.388 -6.710 7.365 1.00 96.88 84 ARG A C 1
ATOM 646 O O . ARG A 1 84 ? -5.260 -6.413 6.187 1.00 96.88 84 ARG A O 1
ATOM 653 N N . ASP A 1 85 ? -6.566 -6.871 7.961 1.00 96.25 85 ASP A N 1
ATOM 654 C CA . ASP A 1 85 ? -7.837 -6.722 7.245 1.00 96.25 85 ASP A CA 1
ATOM 655 C C . ASP A 1 85 ? -8.022 -5.272 6.794 1.00 96.25 85 ASP A C 1
ATOM 657 O O . ASP A 1 85 ? -8.334 -5.014 5.633 1.00 96.25 85 ASP A O 1
ATOM 661 N N . LEU A 1 86 ? -7.753 -4.320 7.696 1.00 97.06 86 LEU A N 1
ATOM 662 C CA . LEU A 1 86 ? -7.802 -2.898 7.370 1.00 97.06 86 LEU A CA 1
ATOM 663 C C . LEU A 1 86 ? -6.767 -2.533 6.297 1.00 97.06 86 LEU A C 1
ATOM 665 O O . LEU A 1 86 ? -7.099 -1.857 5.325 1.00 97.06 86 LEU A O 1
ATOM 669 N N . ALA A 1 87 ? -5.520 -2.989 6.446 1.00 98.25 87 ALA A N 1
ATOM 670 C CA . ALA A 1 87 ? -4.471 -2.717 5.471 1.00 98.25 87 ALA A CA 1
ATOM 671 C C . ALA A 1 87 ? -4.777 -3.347 4.103 1.00 98.25 87 ALA A C 1
ATOM 673 O O . ALA A 1 87 ? -4.567 -2.693 3.084 1.00 98.25 87 ALA A O 1
ATOM 674 N N . ASP A 1 88 ? -5.282 -4.586 4.054 1.00 98.56 88 ASP A N 1
ATOM 675 C CA . ASP A 1 88 ? -5.661 -5.253 2.803 1.00 98.56 88 ASP A CA 1
ATOM 676 C C . ASP A 1 88 ? -6.769 -4.485 2.088 1.00 98.56 88 ASP A C 1
ATOM 678 O O . ASP A 1 88 ? -6.591 -4.126 0.923 1.00 98.56 88 ASP A O 1
ATOM 682 N N . PHE A 1 89 ? -7.848 -4.150 2.805 1.00 97.69 89 PHE A N 1
ATOM 683 C CA . PHE A 1 89 ? -8.935 -3.332 2.273 1.00 97.69 89 PHE A CA 1
ATOM 684 C C . PHE A 1 89 ? -8.400 -2.010 1.720 1.00 97.69 89 PHE A C 1
ATOM 686 O O . PHE A 1 89 ? -8.596 -1.713 0.543 1.00 97.69 89 PHE A O 1
ATOM 693 N N . ALA A 1 90 ? -7.672 -1.251 2.542 1.00 98.38 90 ALA A N 1
ATOM 694 C CA . ALA A 1 90 ? -7.165 0.070 2.199 1.00 98.38 90 ALA A CA 1
ATOM 695 C C . ALA A 1 90 ? -6.231 0.046 0.975 1.00 98.38 90 ALA A C 1
ATOM 697 O O . ALA A 1 90 ? -6.332 0.908 0.100 1.00 98.38 90 ALA A O 1
ATOM 698 N N . ILE A 1 91 ? -5.344 -0.953 0.885 1.00 98.81 91 ILE A N 1
ATOM 699 C CA . ILE A 1 91 ? -4.464 -1.153 -0.273 1.00 98.81 91 ILE A CA 1
ATOM 700 C C . ILE A 1 91 ? -5.282 -1.522 -1.509 1.00 98.81 91 ILE A C 1
ATOM 702 O O . ILE A 1 91 ? -5.056 -0.950 -2.576 1.00 98.81 91 ILE A O 1
ATOM 706 N N . ALA A 1 92 ? -6.222 -2.460 -1.380 1.00 98.62 92 ALA A N 1
ATOM 707 C CA . ALA A 1 92 ? -7.044 -2.917 -2.491 1.00 98.62 92 ALA A CA 1
ATOM 708 C C . ALA A 1 92 ? -7.806 -1.749 -3.122 1.00 98.62 92 ALA A C 1
ATOM 710 O O . ALA A 1 92 ? -7.677 -1.531 -4.327 1.00 98.62 92 ALA A O 1
ATOM 711 N N . VAL A 1 93 ? -8.510 -0.950 -2.313 1.00 98.06 93 VAL A N 1
ATOM 712 C CA . VAL A 1 93 ? -9.314 0.166 -2.828 1.00 98.06 93 VAL A CA 1
ATOM 713 C C . VAL A 1 93 ? -8.458 1.294 -3.401 1.00 98.06 93 VAL A C 1
ATOM 715 O O . VAL A 1 93 ? -8.805 1.838 -4.448 1.00 98.06 93 VAL A O 1
ATOM 718 N N . ALA A 1 94 ? -7.314 1.614 -2.783 1.00 98.31 94 ALA A N 1
ATOM 719 C CA . ALA A 1 94 ? -6.396 2.625 -3.308 1.00 98.31 94 ALA A CA 1
ATOM 720 C C . ALA A 1 94 ? -5.799 2.221 -4.663 1.00 98.31 94 ALA A C 1
ATOM 722 O O . ALA A 1 94 ? -5.546 3.079 -5.504 1.00 98.31 94 ALA A O 1
ATOM 723 N N . LEU A 1 95 ? -5.572 0.926 -4.899 1.00 98.19 95 LEU A N 1
ATOM 724 C CA . LEU A 1 95 ? -5.029 0.441 -6.166 1.00 98.19 95 LEU A CA 1
ATOM 725 C C . LEU A 1 95 ? -6.102 0.239 -7.240 1.00 98.19 95 LEU A C 1
ATOM 727 O O . LEU A 1 95 ? -5.831 0.521 -8.411 1.00 98.19 95 LEU A O 1
ATOM 731 N N . SER A 1 96 ? -7.290 -0.254 -6.886 1.00 97.44 96 SER A N 1
ATOM 732 C CA . SER A 1 96 ? -8.360 -0.521 -7.854 1.00 97.44 96 SER A CA 1
ATOM 733 C C . SER A 1 96 ? -9.076 0.749 -8.303 1.00 97.44 96 SER A C 1
ATOM 735 O O . SER A 1 96 ? -9.475 0.848 -9.463 1.00 97.44 96 SER A O 1
ATOM 737 N N . ASP A 1 97 ? -9.216 1.723 -7.404 1.00 96.19 97 ASP A N 1
ATOM 738 C CA . ASP A 1 97 ? -9.927 2.971 -7.655 1.00 96.19 97 ASP A CA 1
ATOM 739 C C . ASP A 1 97 ? -9.282 4.139 -6.879 1.00 96.19 97 ASP A C 1
ATOM 741 O O . ASP A 1 97 ? -9.804 4.572 -5.851 1.00 96.19 97 ASP A O 1
ATOM 745 N N . PRO A 1 98 ? -8.096 4.605 -7.317 1.00 95.62 98 PRO A N 1
ATOM 746 C CA . PRO A 1 98 ? -7.415 5.742 -6.704 1.00 95.62 98 PRO A CA 1
ATOM 747 C C . PRO A 1 98 ? -8.129 7.065 -6.997 1.00 95.62 98 PRO A C 1
ATOM 749 O O . PRO A 1 98 ? -8.488 7.327 -8.148 1.00 95.62 98 PRO A O 1
ATOM 752 N N . ASP A 1 99 ? -8.175 7.956 -6.005 1.00 95.56 99 ASP A N 1
ATOM 753 C CA . ASP A 1 99 ? -8.487 9.374 -6.233 1.00 95.56 99 ASP A CA 1
ATOM 754 C C . ASP A 1 99 ? -7.283 10.098 -6.846 1.00 95.56 99 ASP A C 1
ATOM 756 O O . ASP A 1 99 ? -7.426 11.011 -7.661 1.00 95.56 99 ASP A O 1
ATOM 760 N N . ARG A 1 100 ? -6.068 9.705 -6.436 1.00 93.69 100 ARG A N 1
ATOM 761 C CA . ARG A 1 100 ? -4.822 10.339 -6.866 1.00 93.69 100 ARG A CA 1
ATOM 762 C C . ARG A 1 100 ? -3.737 9.318 -7.161 1.00 93.69 100 ARG A C 1
ATOM 764 O O . ARG A 1 100 ? -3.521 8.371 -6.405 1.00 93.69 100 ARG A O 1
ATOM 771 N N . VAL A 1 101 ? -3.004 9.570 -8.247 1.00 93.50 101 VAL A N 1
ATOM 772 C CA . VAL A 1 101 ? -1.786 8.836 -8.585 1.00 93.50 101 VAL A CA 1
ATOM 773 C C . VAL A 1 101 ? -0.663 9.808 -8.928 1.00 93.50 101 VAL A C 1
ATOM 775 O O . VAL A 1 101 ? -0.781 10.597 -9.867 1.00 93.50 101 VAL A O 1
ATOM 778 N N . THR A 1 102 ? 0.444 9.718 -8.193 1.00 92.12 102 THR A N 1
ATOM 779 C CA . THR A 1 102 ? 1.621 10.578 -8.391 1.00 92.12 102 THR A CA 1
ATOM 780 C C . THR A 1 102 ? 2.857 9.740 -8.669 1.00 92.12 102 THR A C 1
ATOM 782 O O . THR A 1 102 ? 3.089 8.735 -7.999 1.00 92.12 102 THR A O 1
ATOM 785 N N . TYR A 1 103 ? 3.673 10.160 -9.634 1.00 92.25 103 TYR A N 1
ATOM 786 C CA . TYR A 1 103 ? 4.978 9.553 -9.871 1.00 92.25 103 TYR A CA 1
ATOM 787 C C . TYR A 1 103 ? 6.076 10.295 -9.105 1.00 92.25 103 TYR A C 1
ATOM 789 O O . TYR A 1 103 ? 6.188 11.518 -9.176 1.00 92.25 103 TYR A O 1
ATOM 797 N N . ARG A 1 104 ? 6.895 9.538 -8.373 1.00 90.69 104 ARG A N 1
ATOM 798 C CA . ARG A 1 104 ? 7.992 10.027 -7.537 1.00 90.69 104 ARG A CA 1
ATOM 799 C C . ARG A 1 104 ? 9.320 9.687 -8.192 1.00 90.69 104 ARG A C 1
ATOM 801 O O . ARG A 1 104 ? 9.838 8.585 -8.041 1.00 90.69 104 ARG A O 1
ATOM 808 N N . GLN A 1 105 ? 9.884 10.668 -8.891 1.00 88.38 105 GLN A N 1
ATOM 809 C CA . GLN A 1 105 ? 11.157 10.521 -9.605 1.00 88.38 105 GLN A CA 1
ATOM 810 C C . GLN A 1 105 ? 12.325 10.131 -8.688 1.00 88.38 105 GLN A C 1
ATOM 812 O O . GLN A 1 105 ? 13.202 9.388 -9.108 1.00 88.38 105 GLN A O 1
ATOM 817 N N . SER A 1 106 ? 12.331 10.595 -7.434 1.00 89.25 106 SER A N 1
ATOM 818 C CA . SER A 1 106 ? 13.438 10.371 -6.494 1.00 89.25 106 SER A CA 1
ATOM 819 C C . SER A 1 106 ? 13.664 8.905 -6.118 1.00 89.25 106 SER A C 1
ATOM 821 O O . SER A 1 106 ? 14.747 8.560 -5.654 1.00 89.25 106 SER A O 1
ATOM 823 N N . ASN A 1 107 ? 12.658 8.045 -6.289 1.00 90.06 107 ASN A N 1
ATOM 824 C CA . ASN A 1 107 ? 12.754 6.624 -5.964 1.00 90.06 107 ASN A CA 1
ATOM 825 C C . ASN A 1 107 ? 12.073 5.706 -6.991 1.00 90.06 107 ASN A C 1
ATOM 827 O O . ASN A 1 107 ? 11.864 4.533 -6.693 1.00 90.06 107 ASN A O 1
ATOM 831 N N . ASP A 1 108 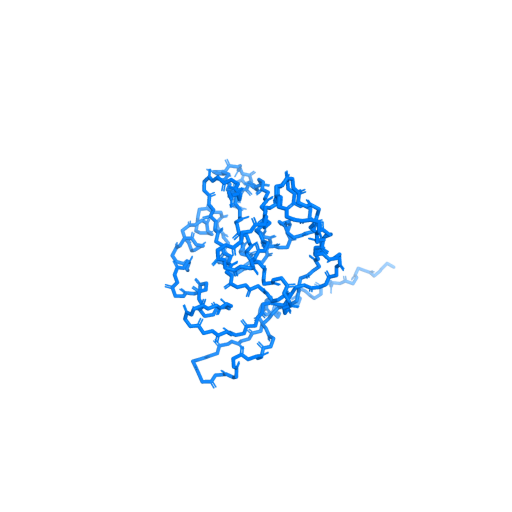? 11.739 6.234 -8.172 1.00 91.44 108 ASP A N 1
ATOM 832 C CA . ASP A 1 108 ? 11.108 5.501 -9.277 1.00 91.44 108 ASP A CA 1
ATOM 833 C C . ASP A 1 108 ? 9.860 4.701 -8.841 1.00 91.44 108 ASP A C 1
ATOM 835 O O . ASP A 1 108 ? 9.706 3.496 -9.083 1.00 91.44 108 ASP A O 1
ATOM 839 N N . THR A 1 109 ? 8.953 5.382 -8.128 1.00 94.19 109 THR A N 1
ATOM 840 C CA . THR A 1 109 ? 7.694 4.783 -7.662 1.00 94.19 109 THR A CA 1
ATOM 841 C C . THR A 1 109 ? 6.458 5.563 -8.084 1.00 94.19 109 THR A C 1
ATOM 843 O O . THR A 1 109 ? 6.466 6.786 -8.200 1.00 94.19 109 THR A O 1
ATOM 846 N N . TYR A 1 110 ? 5.352 4.845 -8.258 1.00 94.75 110 TYR A N 1
ATOM 847 C CA . TYR A 1 110 ? 4.013 5.416 -8.338 1.00 94.75 110 TYR A CA 1
ATOM 848 C C . TYR A 1 110 ? 3.340 5.291 -6.980 1.00 94.75 110 TYR A C 1
ATOM 850 O O . TYR A 1 110 ? 3.252 4.196 -6.428 1.00 94.75 110 TYR A O 1
ATOM 858 N N . CYS A 1 111 ? 2.846 6.401 -6.453 1.00 95.88 111 CYS A N 1
ATOM 859 C CA . CYS A 1 111 ? 2.038 6.433 -5.248 1.00 95.88 111 CYS A CA 1
ATOM 860 C C . CYS A 1 111 ? 0.563 6.498 -5.640 1.00 95.88 111 CYS A C 1
ATOM 862 O O . CYS A 1 111 ? 0.169 7.407 -6.369 1.00 95.88 111 CYS A O 1
ATOM 864 N N . PHE A 1 112 ? -0.222 5.548 -5.144 1.00 96.94 112 PHE A N 1
ATOM 865 C CA . PHE A 1 112 ? -1.674 5.490 -5.267 1.00 96.94 112 PHE A CA 1
ATOM 866 C C . PHE A 1 112 ? -2.308 5.836 -3.927 1.00 96.94 112 PHE A C 1
ATOM 868 O O . PHE A 1 112 ? -1.876 5.312 -2.896 1.00 96.94 112 PHE A O 1
ATOM 875 N N . SER A 1 113 ? -3.332 6.679 -3.946 1.00 97.88 113 SER A N 1
ATOM 876 C CA . SER A 1 113 ? -4.094 7.003 -2.748 1.00 97.88 113 SER A CA 1
ATOM 877 C C . SER A 1 113 ? -5.545 7.322 -3.057 1.00 97.88 113 SER A C 1
ATOM 879 O O . SER A 1 113 ? -5.893 7.752 -4.160 1.00 97.88 113 SER A O 1
ATOM 881 N N . ARG A 1 114 ? -6.391 7.103 -2.053 1.00 97.12 114 ARG A N 1
ATOM 882 C CA . ARG A 1 114 ? -7.789 7.521 -2.049 1.00 97.12 114 ARG A CA 1
ATOM 883 C C . ARG A 1 114 ? -8.264 7.802 -0.635 1.00 97.12 114 ARG A C 1
ATOM 885 O O . ARG A 1 114 ? -7.650 7.301 0.300 1.00 97.12 114 ARG A O 1
ATOM 892 N N . GLU A 1 115 ? -9.360 8.525 -0.477 1.00 98.25 115 GLU A N 1
ATOM 893 C CA . GLU A 1 115 ? -10.062 8.615 0.799 1.00 98.25 115 GLU A CA 1
ATOM 894 C C . GLU A 1 115 ? -10.732 7.278 1.144 1.00 98.25 115 GLU A C 1
ATOM 896 O O . GLU A 1 115 ? -11.370 6.642 0.296 1.00 98.25 115 GLU A O 1
ATOM 901 N N . ILE A 1 116 ? -10.585 6.864 2.401 1.00 97.81 116 ILE A N 1
ATOM 902 C CA . ILE A 1 116 ? -11.343 5.779 3.023 1.00 97.81 116 ILE A CA 1
ATOM 903 C C . ILE A 1 116 ? -11.910 6.252 4.360 1.00 97.81 116 ILE A C 1
ATOM 905 O O . ILE A 1 116 ? -11.299 7.078 5.046 1.00 97.81 116 ILE A O 1
ATOM 909 N N . TYR A 1 117 ? -13.037 5.670 4.760 1.00 97.25 117 TYR A N 1
ATOM 910 C CA . TYR A 1 117 ? -13.616 5.861 6.085 1.00 97.25 117 TYR A CA 1
ATOM 911 C C . TYR A 1 117 ? -13.287 4.671 6.979 1.00 97.25 117 TYR A C 1
ATOM 913 O O . TYR A 1 117 ? -13.450 3.524 6.569 1.00 97.25 117 TYR A O 1
ATOM 921 N N . LEU A 1 118 ? -12.864 4.957 8.208 1.00 96.19 118 LEU A N 1
ATOM 922 C CA . LEU A 1 118 ? -12.804 3.965 9.275 1.00 96.19 118 LEU A CA 1
ATOM 923 C C . LEU A 1 118 ? -14.173 3.924 9.942 1.00 96.19 118 LEU A C 1
ATOM 925 O O . LEU A 1 118 ? -14.658 4.952 10.429 1.00 96.19 118 LEU A O 1
ATOM 929 N N . VAL A 1 119 ? -14.794 2.750 9.950 1.00 95.12 119 VAL A N 1
ATOM 930 C CA . VAL A 1 119 ? -16.140 2.539 10.491 1.00 95.12 119 VAL A CA 1
ATOM 931 C C . VAL A 1 119 ? -16.028 1.666 11.728 1.00 95.12 119 VAL A C 1
ATOM 933 O O . VAL A 1 119 ? -15.628 0.519 11.607 1.00 95.12 119 VAL A O 1
ATOM 936 N N . ASP A 1 120 ? -16.401 2.161 12.909 1.00 93.12 120 ASP A N 1
ATOM 937 C CA . ASP A 1 120 ? -16.427 1.332 14.121 1.00 93.12 120 ASP A CA 1
ATOM 938 C C . ASP A 1 120 ? -17.418 0.180 13.933 1.00 93.12 120 ASP A C 1
ATOM 940 O O . ASP A 1 120 ? -18.634 0.383 13.941 1.00 93.12 120 ASP A O 1
ATOM 944 N N . LYS A 1 121 ? -16.904 -1.043 13.790 1.00 90.31 121 LYS A N 1
ATOM 945 C CA . LYS A 1 121 ? -17.694 -2.241 13.484 1.00 90.31 121 LYS A CA 1
ATOM 946 C C . LYS A 1 121 ? -18.692 -2.609 14.578 1.00 90.31 121 LYS A C 1
ATOM 948 O O . LYS A 1 121 ? -19.622 -3.362 14.310 1.00 90.31 121 LYS A O 1
ATOM 953 N N . ARG A 1 122 ? -18.543 -2.074 15.795 1.00 90.56 122 ARG A N 1
ATOM 954 C CA . ARG A 1 122 ? -19.510 -2.276 16.887 1.00 90.56 122 ARG A CA 1
ATOM 955 C C . ARG A 1 122 ? -20.724 -1.362 16.759 1.00 90.56 122 ARG A C 1
ATOM 957 O O . ARG A 1 122 ? -21.808 -1.737 17.192 1.00 90.56 122 ARG A O 1
ATOM 964 N N . THR A 1 123 ? -20.540 -0.156 16.222 1.00 93.31 123 THR A N 1
ATOM 965 C CA . THR A 1 123 ? -21.576 0.893 16.211 1.00 93.31 123 THR A CA 1
ATOM 966 C C . THR A 1 123 ? -22.051 1.280 14.811 1.00 93.31 123 THR A C 1
ATOM 968 O O . THR A 1 123 ? -23.065 1.963 14.685 1.00 93.31 123 THR A O 1
ATOM 971 N N . GLY A 1 124 ? -21.328 0.877 13.764 1.00 92.94 124 GLY A N 1
ATOM 972 C CA . GLY A 1 124 ? -21.582 1.249 12.372 1.00 92.94 124 GLY A CA 1
ATOM 973 C C . GLY A 1 124 ? -21.269 2.712 12.044 1.00 92.94 124 GLY A C 1
ATOM 974 O O . GLY A 1 124 ? -21.632 3.188 10.971 1.00 92.94 124 GLY A O 1
ATOM 975 N N . ARG A 1 125 ? -20.629 3.457 12.954 1.00 95.38 125 ARG A N 1
ATOM 976 C CA . ARG A 1 125 ? -20.359 4.891 12.778 1.00 95.38 125 ARG A CA 1
ATOM 977 C C . ARG A 1 125 ? -18.997 5.127 12.145 1.00 95.38 125 ARG A C 1
ATOM 979 O O . ARG A 1 125 ? -18.020 4.478 12.509 1.00 95.38 125 ARG A O 1
ATOM 986 N N . ILE A 1 126 ? -18.920 6.120 11.262 1.00 96.19 126 ILE A N 1
ATOM 987 C CA . ILE A 1 126 ? -17.637 6.648 10.793 1.00 96.19 126 ILE A CA 1
ATOM 988 C C . ILE A 1 126 ? -16.941 7.321 11.977 1.00 96.19 126 ILE A C 1
ATOM 990 O O . ILE A 1 126 ? -17.505 8.210 12.615 1.00 96.19 126 ILE A O 1
ATOM 994 N N . VAL A 1 127 ? -15.720 6.886 12.264 1.00 95.62 127 VAL A N 1
ATOM 995 C CA . VAL A 1 127 ? -14.910 7.366 13.394 1.00 95.62 127 VAL A CA 1
ATOM 996 C C . VAL A 1 127 ? -13.660 8.113 12.945 1.00 95.62 127 VAL A C 1
ATOM 998 O O . VAL A 1 127 ? -13.118 8.910 13.707 1.00 95.62 127 VAL A O 1
ATOM 1001 N N . ALA A 1 128 ? -13.215 7.906 11.705 1.00 94.62 128 ALA A N 1
ATOM 1002 C CA . ALA A 1 128 ? -12.141 8.676 11.091 1.00 94.62 128 ALA A CA 1
ATOM 1003 C C . ALA A 1 128 ? -12.165 8.544 9.563 1.00 94.62 128 ALA A C 1
ATOM 1005 O O . ALA A 1 128 ? -12.848 7.686 9.006 1.00 94.62 128 ALA A O 1
ATOM 1006 N N . TYR A 1 129 ? -11.352 9.359 8.897 1.00 96.31 129 TYR A N 1
ATOM 1007 C CA . TYR A 1 129 ? -10.984 9.189 7.495 1.00 96.31 129 TYR A CA 1
ATOM 1008 C C . TYR A 1 129 ? -9.461 9.080 7.362 1.00 96.31 129 TYR A C 1
ATOM 1010 O O . TYR A 1 129 ? -8.700 9.590 8.200 1.00 96.31 129 TYR A O 1
ATOM 1018 N N . ARG A 1 130 ? -9.008 8.381 6.320 1.00 97.94 130 ARG A N 1
ATOM 1019 C CA . ARG A 1 130 ? -7.591 8.183 5.987 1.00 97.94 130 ARG A CA 1
ATOM 1020 C C . ARG A 1 130 ? -7.377 8.222 4.485 1.00 97.94 130 ARG A C 1
ATOM 1022 O O . ARG A 1 130 ? -8.286 7.949 3.710 1.00 97.94 130 ARG A O 1
ATOM 1029 N N . TYR A 1 131 ? -6.133 8.487 4.108 1.00 98.50 131 TYR A N 1
ATOM 1030 C CA . TYR A 1 131 ? -5.642 8.368 2.744 1.00 98.50 131 TYR A CA 1
ATOM 1031 C C . TYR A 1 131 ? -4.529 7.316 2.709 1.00 98.50 131 TYR A C 1
ATOM 1033 O O . TYR A 1 131 ? -3.370 7.662 2.947 1.00 98.50 131 TYR A O 1
ATOM 1041 N N . PRO A 1 132 ? -4.826 6.019 2.514 1.00 98.44 132 PRO A N 1
ATOM 1042 C CA . PRO A 1 132 ? -3.791 5.016 2.293 1.00 98.44 132 PRO A CA 1
ATOM 1043 C C . PRO A 1 132 ? -2.866 5.431 1.150 1.00 98.44 132 PRO A C 1
ATOM 1045 O O . PRO A 1 132 ? -3.303 5.566 0.012 1.00 98.44 132 PRO A O 1
ATOM 1048 N N . ASN A 1 133 ? -1.581 5.599 1.453 1.00 98.50 133 ASN A N 1
ATOM 1049 C CA . ASN A 1 133 ? -0.552 5.876 0.459 1.00 98.50 133 ASN A CA 1
ATOM 1050 C C . ASN A 1 133 ? 0.167 4.572 0.120 1.00 98.50 133 ASN A C 1
ATOM 1052 O O . ASN A 1 133 ? 0.936 4.050 0.930 1.00 98.50 1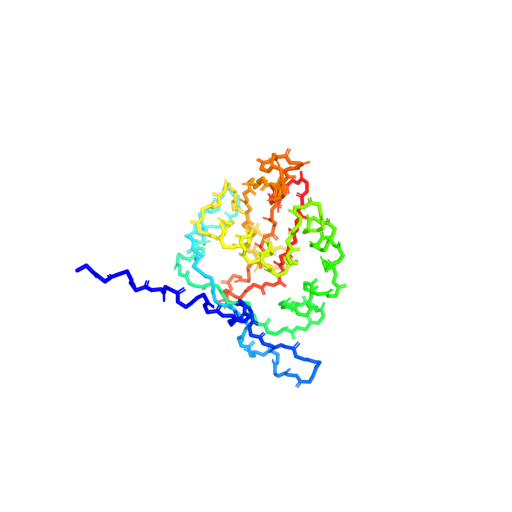33 ASN A O 1
ATOM 1056 N N . VAL A 1 134 ? -0.058 4.060 -1.088 1.00 98.62 134 VAL A N 1
ATOM 1057 C CA . VAL A 1 134 ? 0.503 2.792 -1.567 1.00 98.62 134 VAL A CA 1
ATOM 1058 C C . VAL A 1 134 ? 1.547 3.072 -2.637 1.00 98.62 134 VAL A C 1
ATOM 1060 O O . VAL A 1 134 ? 1.221 3.528 -3.730 1.00 98.62 134 VAL A O 1
ATOM 1063 N N . SER A 1 135 ? 2.815 2.801 -2.330 1.00 97.94 135 SER A N 1
ATOM 1064 C CA . SER A 1 135 ? 3.927 3.041 -3.257 1.00 97.94 135 SER A CA 1
ATOM 1065 C C . SER A 1 135 ? 4.284 1.768 -4.016 1.00 97.94 135 SER A C 1
ATOM 1067 O O . SER A 1 135 ? 4.569 0.732 -3.413 1.00 97.94 135 SER A O 1
ATOM 1069 N N . ILE A 1 136 ? 4.305 1.863 -5.340 1.00 97.69 136 ILE A N 1
ATOM 1070 C CA . ILE A 1 136 ? 4.567 0.777 -6.281 1.00 97.69 136 ILE A CA 1
AT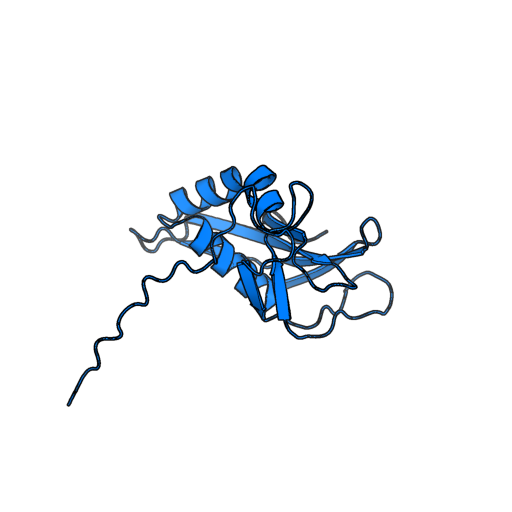OM 1071 C C . ILE A 1 136 ? 5.835 1.085 -7.072 1.00 97.69 136 ILE A C 1
ATOM 1073 O O . ILE A 1 136 ? 5.931 2.151 -7.672 1.00 97.69 136 ILE A O 1
ATOM 1077 N N . ALA A 1 137 ? 6.781 0.149 -7.139 1.00 95.88 137 ALA A N 1
ATOM 1078 C CA . ALA A 1 137 ? 7.954 0.303 -8.003 1.00 95.88 137 ALA A CA 1
ATOM 1079 C C . ALA A 1 137 ? 7.561 0.305 -9.486 1.00 95.88 137 ALA A C 1
ATOM 1081 O O . ALA A 1 137 ? 6.812 -0.576 -9.921 1.00 95.88 137 ALA A O 1
ATOM 1082 N N . ALA A 1 138 ? 8.106 1.241 -10.266 1.00 92.56 138 ALA A N 1
ATOM 1083 C CA . ALA A 1 138 ? 7.752 1.413 -11.675 1.00 92.56 138 ALA A CA 1
ATOM 1084 C C . ALA A 1 138 ? 8.042 0.161 -12.519 1.00 92.56 138 ALA A C 1
ATOM 1086 O O . ALA A 1 138 ? 7.179 -0.304 -13.265 1.00 92.56 138 ALA A O 1
ATOM 1087 N N . VAL A 1 139 ? 9.232 -0.426 -12.350 1.00 91.75 139 VAL A N 1
ATOM 1088 C CA . VAL A 1 139 ? 9.681 -1.580 -13.146 1.00 91.75 139 VAL A CA 1
ATOM 1089 C C . VAL A 1 139 ? 9.077 -2.889 -12.640 1.00 91.75 139 VAL A C 1
ATOM 1091 O O . VAL A 1 139 ? 8.382 -3.596 -13.368 1.00 91.75 139 VAL A O 1
ATOM 1094 N N . SER A 1 140 ? 9.329 -3.228 -11.371 1.00 95.25 140 SER A N 1
ATOM 1095 C CA . SER A 1 140 ? 8.944 -4.539 -10.827 1.00 95.25 140 SER A CA 1
ATOM 1096 C C . SER A 1 140 ? 7.455 -4.662 -10.507 1.00 95.25 140 SER A C 1
ATOM 1098 O O . SER A 1 140 ? 6.977 -5.775 -10.289 1.00 95.25 140 SER A O 1
ATOM 1100 N N . LYS A 1 141 ? 6.727 -3.536 -10.451 1.00 96.38 141 LYS A N 1
ATOM 1101 C CA . LYS A 1 141 ? 5.298 -3.457 -10.103 1.00 96.38 141 LYS A CA 1
ATOM 1102 C C . LYS A 1 141 ? 4.978 -3.972 -8.693 1.00 96.38 141 LYS A C 1
ATOM 1104 O O . LYS A 1 141 ? 3.807 -4.133 -8.358 1.00 96.38 141 LYS A O 1
ATOM 1109 N N . ASN A 1 142 ? 5.988 -4.223 -7.860 1.00 98.31 142 ASN A N 1
ATOM 1110 C CA . ASN A 1 142 ? 5.801 -4.659 -6.480 1.00 98.31 142 ASN A CA 1
ATOM 1111 C C . ASN A 1 142 ? 5.412 -3.477 -5.586 1.00 98.31 142 ASN A C 1
ATOM 1113 O O . ASN A 1 142 ? 5.863 -2.349 -5.803 1.00 98.31 142 ASN A O 1
ATOM 1117 N N . ILE A 1 143 ? 4.627 -3.758 -4.546 1.00 98.75 143 ILE A N 1
ATOM 1118 C CA . ILE A 1 143 ? 4.380 -2.809 -3.459 1.00 98.75 143 ILE A CA 1
ATOM 1119 C C . ILE A 1 143 ? 5.675 -2.656 -2.656 1.00 98.75 143 ILE A C 1
ATOM 1121 O O . ILE A 1 143 ? 6.208 -3.629 -2.119 1.00 98.75 143 ILE A O 1
ATOM 1125 N N . ILE A 1 144 ? 6.170 -1.423 -2.587 1.00 98.56 144 ILE A N 1
ATOM 1126 C CA . ILE A 1 144 ? 7.354 -1.039 -1.815 1.00 98.56 144 ILE A CA 1
ATOM 1127 C C . ILE A 1 144 ? 6.960 -0.655 -0.390 1.00 98.56 144 ILE A C 1
ATOM 1129 O O . ILE A 1 144 ? 7.633 -1.061 0.550 1.00 98.56 144 ILE A O 1
ATOM 1133 N N . THR A 1 145 ? 5.856 0.069 -0.213 1.00 98.62 145 THR A N 1
ATOM 1134 C CA . THR A 1 145 ? 5.288 0.377 1.106 1.00 98.62 145 THR A CA 1
ATOM 1135 C C . THR A 1 145 ? 3.799 0.700 0.990 1.00 98.62 145 THR A C 1
ATOM 1137 O O . THR A 1 145 ? 3.324 1.058 -0.091 1.00 98.62 145 THR A O 1
ATOM 1140 N N . ALA A 1 146 ? 3.079 0.585 2.102 1.00 98.75 146 ALA A N 1
ATOM 1141 C CA . ALA A 1 146 ? 1.705 1.036 2.254 1.00 98.75 146 ALA A CA 1
ATOM 1142 C C . ALA A 1 146 ? 1.444 1.443 3.707 1.00 98.75 146 ALA A C 1
ATOM 1144 O O . ALA A 1 146 ? 1.774 0.700 4.636 1.00 98.75 146 ALA A O 1
ATOM 1145 N N . PHE A 1 147 ? 0.837 2.610 3.901 1.00 98.69 147 PHE A N 1
ATOM 1146 C CA . PHE A 1 147 ? 0.546 3.148 5.228 1.00 98.69 147 PHE A CA 1
ATOM 1147 C C . PHE A 1 147 ? -0.677 4.067 5.204 1.00 98.69 147 PHE A C 1
ATOM 1149 O O . PHE A 1 147 ? -0.937 4.693 4.168 1.00 98.69 147 PHE A O 1
ATOM 1156 N N . PRO A 1 148 ? -1.423 4.179 6.317 1.00 98.12 148 PRO A N 1
ATOM 1157 C CA . PRO A 1 148 ? -2.503 5.142 6.412 1.00 98.12 148 PRO A CA 1
ATOM 1158 C C . PRO A 1 148 ? -1.893 6.536 6.604 1.00 98.12 148 PRO A C 1
ATOM 1160 O O . PRO A 1 148 ? -0.999 6.734 7.429 1.00 98.12 148 PRO A O 1
ATOM 1163 N N . ALA A 1 149 ? -2.350 7.513 5.824 1.00 98.00 149 ALA A N 1
ATOM 1164 C CA . ALA A 1 149 ? -1.897 8.897 5.921 1.00 98.00 149 ALA A CA 1
ATOM 1165 C C . ALA A 1 149 ? -3.067 9.859 6.163 1.00 98.00 149 ALA A C 1
ATOM 1167 O O . ALA A 1 149 ? -4.235 9.518 5.975 1.00 98.00 149 ALA A O 1
ATOM 1168 N N . SER A 1 150 ? -2.741 11.091 6.554 1.00 96.81 150 SER A N 1
ATOM 1169 C CA . SER A 1 150 ? -3.692 12.204 6.677 1.00 96.81 150 SER A CA 1
ATOM 1170 C C . SER A 1 150 ? -3.834 13.029 5.394 1.00 96.81 150 SER A C 1
ATOM 1172 O O . SER A 1 150 ? -4.610 13.980 5.363 1.00 96.81 150 SER A O 1
ATOM 1174 N N . ALA A 1 151 ? -3.098 12.682 4.333 1.00 97.25 151 ALA A N 1
ATOM 1175 C CA . ALA A 1 151 ? -3.165 13.353 3.041 1.00 97.25 151 ALA A CA 1
ATOM 1176 C C . ALA A 1 151 ? -2.844 12.396 1.886 1.00 97.25 151 ALA A C 1
ATOM 1178 O O . ALA A 1 151 ? -2.040 11.474 2.038 1.00 97.25 151 ALA A O 1
ATOM 1179 N N . GLN A 1 152 ? -3.429 12.693 0.723 1.00 96.50 152 GLN A N 1
ATOM 1180 C CA . GLN A 1 152 ? -3.189 12.006 -0.549 1.00 96.50 152 GLN A CA 1
ATOM 1181 C C . GLN A 1 152 ? -1.700 12.018 -0.948 1.00 96.50 152 GLN A C 1
ATOM 1183 O O . GLN A 1 152 ? -0.912 12.863 -0.503 1.00 96.50 152 GLN A O 1
ATOM 1188 N N . CYS A 1 153 ? -1.330 11.123 -1.864 1.00 93.44 153 CYS A N 1
ATOM 1189 C CA . CYS A 1 153 ? -0.005 11.040 -2.464 1.00 93.44 153 CYS A CA 1
ATOM 1190 C C . CYS A 1 153 ? 0.493 12.403 -2.954 1.00 93.44 153 CYS A C 1
ATOM 1192 O O . CYS A 1 153 ? -0.176 13.087 -3.727 1.00 93.44 153 CYS A O 1
ATOM 1194 N N . ARG A 1 154 ? 1.697 12.774 -2.519 1.00 86.69 154 ARG A N 1
ATOM 1195 C CA . ARG A 1 154 ? 2.486 13.889 -3.056 1.00 86.69 154 ARG A CA 1
ATOM 1196 C C . ARG A 1 154 ? 3.551 13.387 -4.010 1.00 86.69 154 ARG A C 1
ATOM 1198 O O . ARG A 1 154 ? 4.004 12.228 -3.808 1.00 86.69 154 ARG A O 1
#

Foldseek 3Di:
DDDPPPPPPPPDQFDDADPPDDQAAFGDKAWADWDPAPDDDPDILHTDIATQGSHDCQFGPVVCCNPAVVQLVVLCVQQVHDSSVVQVVQQRCQGHPFPHWHADPVQQWIWTWDKDFRANPVPRDGPDIWIWTWIAHSPVRYTGYIHTHPDYDD

Sequence (154 aa):
MAVEDDVVSTFAIWAACGILTDNHKLVRAFSRKAARTTSGPPGSLPAGTSNLKCGSEKWGYRHIVKNHLSQWENDARIEGSNWRDLADFAIAVALSDPDRVTYRQSNDTYCFSREIYLVDKRTGRIVAYRYPNVSIAAVSKNIITAFPASAQCR

Secondary structure (DSSP, 8-state):
------------SS----TTS-TT-EEEEEEE--B--SSSSS--B-SEEEEEE--BTTBHHHHHHHHHHHHHHHHHHHHTS-HHHHHHHHHHHHHHS-SEEEEETTTTEEEEE--EEEEETTTTEEEEEEEEEEEEETTT-BEEEEEEESS---